Protein AF-F1C7C8-F1 (afdb_monomer)

Foldseek 3Di:
DQDFLVVVLVVLVVVLVVLLVVCVVLVNNVLSVLLVVLVVVLSVLSVVLLVVQCVLVVNDGRVVPRDPCCVSPVPSVVSNVLSVCLSVQPPPHSNVVRVVVSVVSVCPDPVND

Sequence (113 aa):
PKMTLKKIVAFSTSSQLGLIMVTIGLNQPQLAFLHICTHAFFKAILFLCSGSIIHSLNDEQDIRKIGGIHHLTPFTSSCLTIGSLALTGTPFLAGFFSKDAIIEALNTSHLNA

Mean predicted aligned error: 5.01 Å

Structure (mmCIF, N/CA/C/O backbone):
data_AF-F1C7C8-F1
#
_entry.id   AF-F1C7C8-F1
#
loop_
_atom_site.group_PDB
_atom_site.id
_atom_site.type_symbol
_atom_site.label_atom_id
_atom_site.label_alt_id
_atom_site.label_comp_id
_atom_site.label_asym_id
_atom_site.label_entity_id
_atom_site.label_seq_id
_atom_site.pdbx_PDB_ins_code
_atom_site.Cartn_x
_atom_site.Cartn_y
_atom_site.Cartn_z
_atom_site.occupancy
_atom_site.B_iso_or_equiv
_atom_site.auth_seq_id
_atom_site.auth_comp_id
_atom_site.auth_asym_id
_atom_site.auth_atom_id
_atom_site.pdbx_PDB_model_num
ATOM 1 N N . PRO A 1 1 ? 8.761 2.089 22.278 1.00 54.47 1 PRO A N 1
ATOM 2 C CA . PRO A 1 1 ? 8.097 3.175 21.505 1.00 54.47 1 PRO A CA 1
ATOM 3 C C . PRO A 1 1 ? 6.612 2.826 21.304 1.00 54.47 1 PRO A C 1
ATOM 5 O O . PRO A 1 1 ? 6.325 1.672 21.007 1.00 54.47 1 PRO A O 1
ATOM 8 N N . LYS A 1 2 ? 5.667 3.760 21.508 1.00 68.31 2 LYS A N 1
ATOM 9 C CA . LYS A 1 2 ? 4.230 3.488 21.283 1.00 68.31 2 LYS A CA 1
ATOM 10 C C . LYS A 1 2 ? 3.960 3.336 19.780 1.00 68.31 2 LYS A C 1
ATOM 12 O O . LYS A 1 2 ? 4.221 4.270 19.016 1.00 68.31 2 LYS A O 1
ATOM 17 N N . MET A 1 3 ? 3.471 2.168 19.368 1.00 80.25 3 MET A N 1
ATOM 18 C CA . MET A 1 3 ? 3.128 1.866 17.979 1.00 80.25 3 MET A CA 1
ATOM 19 C C . MET A 1 3 ? 1.680 2.288 17.719 1.00 80.25 3 MET A C 1
ATOM 21 O O . MET A 1 3 ? 0.765 1.783 18.365 1.00 80.25 3 MET A O 1
ATOM 25 N N . THR A 1 4 ? 1.474 3.247 16.812 1.00 88.69 4 THR A N 1
ATOM 26 C CA . THR A 1 4 ? 0.133 3.751 16.486 1.00 88.69 4 THR A CA 1
ATOM 27 C C . THR A 1 4 ? -0.332 3.263 15.125 1.00 88.69 4 THR A C 1
ATOM 29 O O . THR A 1 4 ? 0.480 3.084 14.214 1.00 88.69 4 THR A O 1
ATOM 32 N N . LEU A 1 5 ? -1.647 3.103 14.964 1.00 86.94 5 LEU A N 1
ATOM 33 C CA . LEU A 1 5 ? -2.245 2.631 13.713 1.00 86.94 5 LEU A CA 1
ATOM 34 C C . LEU A 1 5 ? -1.827 3.506 12.514 1.00 86.94 5 LEU A C 1
ATOM 36 O O . LEU A 1 5 ? -1.360 2.995 11.497 1.00 86.94 5 LEU A O 1
ATOM 40 N N . LYS A 1 6 ? -1.879 4.839 12.654 1.00 87.38 6 LYS A N 1
ATOM 41 C CA . LYS A 1 6 ? -1.447 5.780 11.599 1.00 87.38 6 LYS A CA 1
ATOM 42 C C . LYS A 1 6 ? 0.051 5.681 11.287 1.00 87.38 6 LYS A C 1
ATOM 44 O O . LYS A 1 6 ? 0.424 5.810 10.124 1.00 87.38 6 LYS A O 1
ATOM 49 N N . LYS A 1 7 ? 0.910 5.415 12.284 1.00 89.62 7 LYS A N 1
ATOM 50 C CA . LYS A 1 7 ? 2.354 5.220 12.050 1.00 89.62 7 LYS A CA 1
ATOM 51 C C . LYS A 1 7 ? 2.627 3.969 11.221 1.00 89.62 7 LYS A C 1
ATOM 53 O O . LYS A 1 7 ? 3.448 4.033 10.316 1.00 89.62 7 LYS A O 1
ATOM 58 N N . ILE A 1 8 ? 1.923 2.864 11.469 1.00 89.19 8 ILE A N 1
ATOM 59 C CA . ILE A 1 8 ? 2.069 1.633 10.671 1.00 89.19 8 ILE A CA 1
ATOM 60 C C . ILE A 1 8 ? 1.683 1.884 9.207 1.00 89.19 8 ILE A C 1
ATOM 62 O O . ILE A 1 8 ? 2.413 1.504 8.285 1.00 89.19 8 ILE A O 1
ATOM 66 N N . VAL A 1 9 ? 0.561 2.572 8.972 1.00 89.81 9 VAL A N 1
ATOM 67 C CA . VAL A 1 9 ? 0.130 2.918 7.608 1.00 89.81 9 VAL A CA 1
ATOM 68 C C . VAL A 1 9 ? 1.140 3.860 6.933 1.00 89.81 9 VAL A C 1
ATOM 70 O O . VAL A 1 9 ? 1.436 3.687 5.751 1.00 89.81 9 VAL A O 1
ATOM 73 N N . ALA A 1 10 ? 1.737 4.798 7.672 1.00 89.94 10 ALA A N 1
ATOM 74 C CA . ALA A 1 10 ? 2.779 5.684 7.149 1.00 89.94 10 ALA A CA 1
ATOM 75 C C . ALA A 1 10 ? 4.080 4.936 6.797 1.00 89.94 10 ALA A C 1
ATOM 77 O O . ALA A 1 10 ? 4.613 5.116 5.702 1.00 89.94 10 ALA A O 1
ATOM 78 N N . PHE A 1 11 ? 4.568 4.044 7.665 1.00 91.94 11 PHE A N 1
ATOM 79 C CA . PHE A 1 11 ? 5.771 3.250 7.382 1.00 91.94 11 PHE A CA 1
ATOM 80 C C . PHE A 1 11 ? 5.591 2.331 6.175 1.00 91.94 11 PHE A C 1
ATOM 82 O O . PHE A 1 11 ? 6.493 2.214 5.349 1.00 91.94 11 PHE A O 1
ATOM 89 N N . SER A 1 12 ? 4.404 1.748 6.006 1.00 92.06 12 SER A N 1
ATOM 90 C CA . SER A 1 12 ? 4.118 0.966 4.803 1.00 92.06 12 SER A CA 1
ATOM 91 C C . SER A 1 12 ? 4.045 1.829 3.536 1.00 92.06 12 SER A C 1
ATOM 93 O O . SER A 1 12 ? 4.232 1.296 2.454 1.00 92.06 12 SER A O 1
ATOM 95 N N . THR A 1 13 ? 3.785 3.141 3.624 1.00 91.75 13 THR A N 1
ATOM 96 C CA . THR A 1 13 ? 3.889 4.053 2.465 1.00 91.75 13 THR A CA 1
ATOM 97 C C . THR A 1 13 ? 5.349 4.297 2.112 1.00 91.75 13 THR A C 1
ATOM 99 O O . THR A 1 13 ? 5.717 4.198 0.948 1.00 91.75 13 THR A O 1
ATOM 102 N N . SER A 1 14 ? 6.189 4.549 3.118 1.00 92.31 14 SER A N 1
ATOM 103 C CA . SER A 1 14 ? 7.635 4.709 2.927 1.00 92.31 14 SER A CA 1
ATOM 104 C C . SER A 1 14 ? 8.257 3.482 2.246 1.00 92.31 14 SER A C 1
ATOM 106 O O . SER A 1 14 ? 8.990 3.613 1.271 1.00 92.31 14 SER A O 1
ATOM 108 N N . SER A 1 15 ? 7.877 2.275 2.682 1.00 93.12 15 SER A N 1
ATOM 109 C CA . SER A 1 15 ? 8.348 1.027 2.068 1.00 93.12 15 SER A CA 1
ATOM 110 C C . SER A 1 15 ? 7.938 0.881 0.594 1.00 93.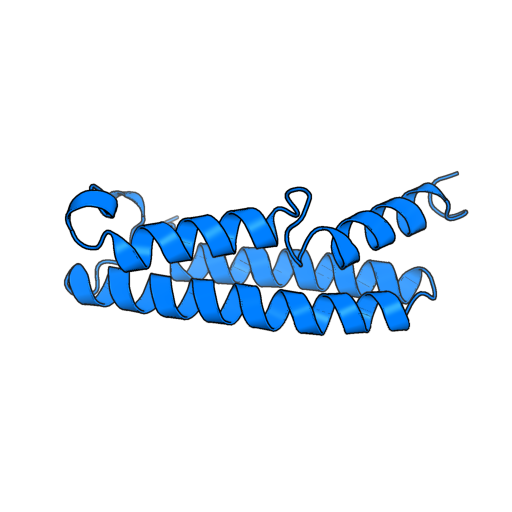12 15 SER A C 1
ATOM 112 O O . SER A 1 15 ? 8.777 0.518 -0.227 1.00 93.12 15 SER A O 1
ATOM 114 N N . GLN A 1 16 ? 6.690 1.205 0.233 1.00 92.12 16 GLN A N 1
ATOM 115 C CA . GLN A 1 16 ? 6.219 1.110 -1.158 1.00 92.12 16 GLN A CA 1
ATOM 116 C C . GLN A 1 16 ? 6.818 2.204 -2.051 1.00 92.12 16 GLN A C 1
ATOM 118 O O . GLN A 1 16 ? 7.127 1.952 -3.211 1.00 92.12 16 GLN A O 1
ATOM 123 N N . LEU A 1 17 ? 7.065 3.401 -1.511 1.00 92.75 17 LEU A N 1
ATOM 124 C CA . LEU A 1 17 ? 7.824 4.439 -2.217 1.00 92.75 17 LEU A CA 1
ATOM 125 C C . LEU A 1 17 ? 9.265 3.995 -2.501 1.00 92.75 17 LEU A C 1
ATOM 127 O O . LEU A 1 17 ? 9.776 4.268 -3.584 1.00 92.75 17 LEU A O 1
ATOM 131 N N . GLY A 1 18 ? 9.892 3.259 -1.578 1.00 93.44 18 GLY A N 1
ATOM 132 C CA . GLY A 1 18 ? 11.182 2.611 -1.822 1.00 93.44 18 GLY A CA 1
ATOM 133 C C . GLY A 1 18 ? 11.130 1.645 -3.010 1.00 93.44 18 GLY A C 1
ATOM 134 O O . GLY A 1 18 ? 11.978 1.720 -3.894 1.00 93.44 18 GLY A O 1
ATOM 135 N N . LEU A 1 19 ? 10.094 0.801 -3.087 1.00 91.50 19 LEU A N 1
ATOM 136 C CA . LEU A 1 19 ? 9.887 -0.117 -4.214 1.00 91.50 19 LEU A CA 1
ATOM 137 C C . LEU A 1 19 ? 9.681 0.629 -5.547 1.00 91.50 19 LEU A C 1
ATOM 139 O O . LEU A 1 19 ? 10.257 0.256 -6.570 1.00 91.50 19 LEU A O 1
ATOM 143 N N . ILE A 1 20 ? 8.903 1.713 -5.536 1.00 93.94 20 ILE A N 1
ATOM 144 C CA . ILE A 1 20 ? 8.692 2.576 -6.709 1.00 93.94 20 ILE A CA 1
ATOM 145 C C . ILE A 1 20 ? 10.023 3.181 -7.175 1.00 93.94 20 ILE A C 1
ATOM 147 O O . ILE A 1 20 ? 10.324 3.145 -8.366 1.00 93.94 20 ILE A O 1
ATOM 151 N N . MET A 1 21 ? 10.845 3.685 -6.249 1.00 93.06 21 MET A N 1
ATOM 152 C CA . MET A 1 21 ? 12.159 4.251 -6.571 1.00 93.06 21 MET A CA 1
ATOM 153 C C . MET A 1 21 ? 13.093 3.205 -7.190 1.00 93.06 21 MET A C 1
ATOM 155 O O . MET A 1 21 ? 13.759 3.478 -8.186 1.00 93.06 21 MET A O 1
ATOM 159 N N . VAL A 1 22 ? 13.097 1.991 -6.639 1.00 90.88 22 VAL A N 1
ATOM 160 C CA . VAL A 1 22 ? 13.852 0.858 -7.187 1.00 90.88 22 VAL A CA 1
ATOM 161 C C . VAL A 1 22 ? 13.395 0.535 -8.615 1.00 90.88 22 VAL A C 1
ATOM 163 O O . VAL A 1 22 ? 14.226 0.382 -9.504 1.00 90.88 22 VAL A O 1
ATOM 166 N N . THR A 1 23 ? 12.085 0.526 -8.870 1.00 90.88 23 THR A N 1
ATOM 167 C CA . THR A 1 23 ? 11.513 0.264 -10.205 1.00 90.88 23 THR A CA 1
ATOM 168 C C . THR A 1 23 ? 11.938 1.315 -11.237 1.00 90.88 23 THR A C 1
ATOM 170 O O . THR A 1 23 ? 12.238 0.987 -12.385 1.00 90.88 23 THR A O 1
ATOM 173 N N . ILE A 1 24 ? 12.009 2.588 -10.832 1.00 91.56 24 ILE A N 1
ATOM 174 C CA . ILE A 1 24 ? 12.536 3.668 -11.680 1.00 91.56 24 ILE A CA 1
ATOM 175 C C . ILE A 1 24 ? 14.024 3.432 -11.978 1.00 91.56 24 ILE A C 1
ATOM 177 O O . ILE A 1 24 ? 14.445 3.591 -13.121 1.00 91.56 24 ILE A O 1
ATOM 181 N N . GLY A 1 25 ? 14.804 2.995 -10.983 1.00 89.62 25 GLY A N 1
ATOM 182 C CA . GLY A 1 25 ? 16.218 2.635 -11.148 1.00 89.62 25 GLY A CA 1
ATOM 183 C C . GLY A 1 25 ? 16.459 1.476 -12.123 1.00 89.62 25 GLY A C 1
ATOM 184 O O . GLY A 1 25 ? 17.484 1.449 -12.796 1.00 89.62 25 GLY A O 1
ATOM 185 N N . LEU A 1 26 ? 15.490 0.568 -12.266 1.00 88.88 26 LEU A N 1
ATOM 186 C CA . LEU A 1 26 ? 15.494 -0.511 -13.264 1.00 88.88 26 LEU A CA 1
ATOM 187 C C . LEU A 1 26 ? 15.061 -0.074 -14.670 1.00 88.88 26 LEU A C 1
ATOM 189 O O . LEU A 1 26 ? 14.884 -0.917 -15.548 1.00 88.88 26 LEU A O 1
ATOM 193 N N . ASN A 1 27 ? 14.866 1.228 -14.895 1.00 89.50 27 ASN A N 1
ATOM 194 C CA . ASN A 1 27 ? 14.382 1.784 -16.156 1.00 89.50 27 ASN A CA 1
ATOM 195 C C . ASN A 1 27 ? 12.976 1.279 -16.555 1.00 89.50 27 ASN A C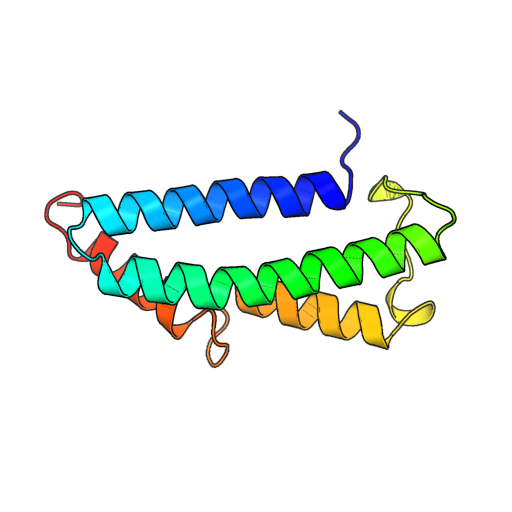 1
ATOM 197 O O . ASN A 1 27 ? 12.670 1.137 -17.737 1.00 89.50 27 ASN A O 1
ATOM 201 N N . GLN A 1 28 ? 12.100 1.033 -15.570 1.00 91.06 28 GLN A N 1
ATOM 202 C CA . GLN A 1 28 ? 10.706 0.602 -15.772 1.00 91.06 28 GLN A CA 1
ATOM 203 C C . GLN A 1 28 ? 9.681 1.648 -15.271 1.00 91.06 28 GLN A C 1
ATOM 205 O O . GLN A 1 28 ? 8.864 1.371 -14.386 1.00 91.06 28 GLN A O 1
ATOM 210 N N . PRO A 1 29 ? 9.664 2.880 -15.819 1.00 90.88 29 PRO A N 1
ATOM 211 C CA . PRO A 1 29 ? 8.822 3.964 -15.303 1.00 90.88 29 PRO A CA 1
ATOM 212 C C . PRO A 1 29 ? 7.314 3.716 -15.476 1.00 90.88 29 PRO A C 1
ATOM 214 O O . PRO A 1 29 ? 6.514 4.202 -14.677 1.00 90.88 29 PRO A O 1
ATOM 217 N N . GLN A 1 30 ? 6.904 2.940 -16.485 1.00 93.06 30 GLN A N 1
ATOM 218 C CA . GLN A 1 30 ? 5.492 2.602 -16.704 1.00 93.06 30 GLN A CA 1
ATOM 219 C C . GLN A 1 30 ? 4.943 1.698 -15.587 1.00 93.06 30 GLN A C 1
ATOM 221 O O . GLN A 1 30 ? 3.845 1.941 -15.082 1.00 93.06 30 GLN A O 1
ATOM 226 N N . LEU A 1 31 ? 5.730 0.709 -15.143 1.00 91.62 31 LEU A N 1
ATOM 227 C CA . LEU A 1 31 ? 5.387 -0.151 -14.005 1.00 91.62 31 LEU A CA 1
ATOM 228 C C . LEU A 1 31 ? 5.348 0.643 -12.695 1.00 91.62 31 LEU A C 1
ATOM 230 O O . LEU A 1 31 ? 4.430 0.468 -11.893 1.00 91.62 31 LEU A O 1
ATOM 234 N N . ALA A 1 32 ? 6.292 1.571 -12.511 1.00 93.62 32 ALA A N 1
ATOM 235 C CA . ALA A 1 32 ? 6.299 2.478 -11.367 1.00 93.62 32 ALA A CA 1
ATOM 236 C C . ALA A 1 32 ? 5.015 3.328 -11.309 1.00 93.62 32 ALA A C 1
ATOM 238 O O . ALA A 1 32 ? 4.395 3.434 -10.251 1.00 93.62 32 ALA A O 1
ATOM 239 N N . PHE A 1 33 ? 4.564 3.876 -12.444 1.00 93.50 33 PHE A N 1
ATOM 240 C CA . PHE A 1 33 ? 3.313 4.634 -12.524 1.00 93.50 33 PHE A CA 1
ATOM 241 C C . PHE A 1 33 ? 2.085 3.775 -12.198 1.00 93.50 33 PHE A C 1
ATOM 243 O O . PHE A 1 33 ? 1.262 4.167 -11.369 1.00 93.50 33 PHE A O 1
ATOM 250 N N . LEU A 1 34 ? 1.989 2.574 -12.778 1.00 93.31 34 LEU A N 1
ATOM 251 C CA . LEU A 1 34 ? 0.911 1.632 -12.470 1.00 93.31 34 LEU A CA 1
ATOM 252 C C . LEU A 1 34 ? 0.854 1.315 -10.966 1.00 93.31 34 LEU A C 1
ATOM 254 O O . LEU A 1 34 ? -0.225 1.298 -10.367 1.00 93.31 34 LEU A O 1
ATOM 258 N N . HIS A 1 35 ? 2.014 1.092 -10.343 1.00 94.50 35 HIS A N 1
ATOM 259 C CA . HIS A 1 35 ? 2.095 0.827 -8.912 1.00 94.50 35 HIS A CA 1
ATOM 260 C C . HIS A 1 35 ? 1.698 2.044 -8.073 1.00 94.50 35 HIS A C 1
ATOM 262 O O . HIS A 1 35 ? 0.969 1.883 -7.101 1.00 94.50 35 HIS A O 1
ATOM 268 N N . ILE A 1 36 ? 2.088 3.264 -8.460 1.00 94.69 36 ILE A N 1
ATOM 269 C CA . ILE A 1 36 ? 1.638 4.498 -7.793 1.00 94.69 36 ILE A CA 1
ATOM 270 C C . ILE A 1 36 ? 0.107 4.587 -7.797 1.00 94.69 36 ILE A C 1
ATOM 272 O O . ILE A 1 36 ? -0.489 4.861 -6.752 1.00 94.69 36 ILE A O 1
ATOM 276 N N . CYS A 1 37 ? -0.536 4.323 -8.939 1.00 93.56 37 CYS A N 1
ATOM 277 C CA . CYS A 1 37 ? -1.991 4.369 -9.058 1.00 93.56 37 CYS A CA 1
ATOM 278 C C . CYS A 1 37 ? -2.673 3.362 -8.123 1.00 93.56 37 CYS A C 1
ATOM 280 O O . CYS A 1 37 ? -3.536 3.745 -7.334 1.00 93.56 37 CYS A O 1
ATOM 282 N N . THR A 1 38 ? -2.279 2.085 -8.166 1.00 92.31 38 THR A N 1
ATOM 283 C CA . THR A 1 38 ? -2.893 1.043 -7.319 1.00 92.31 38 THR A CA 1
ATOM 284 C C . THR A 1 38 ? -2.602 1.273 -5.834 1.00 92.31 38 THR A C 1
ATOM 286 O O . THR A 1 38 ? -3.504 1.191 -4.997 1.00 92.31 38 THR A O 1
ATOM 289 N N . HIS A 1 39 ? -1.371 1.665 -5.503 1.00 93.06 39 HIS A N 1
ATOM 290 C CA . HIS A 1 39 ? -0.947 2.006 -4.150 1.00 93.06 39 HIS A CA 1
ATOM 291 C C . HIS A 1 39 ? -1.767 3.158 -3.551 1.00 93.06 39 HIS A C 1
ATOM 293 O O . HIS A 1 39 ? -2.155 3.079 -2.383 1.00 93.06 39 HIS A O 1
ATOM 299 N N . ALA A 1 40 ? -2.086 4.198 -4.331 1.00 93.06 40 ALA A N 1
ATOM 300 C CA . ALA A 1 40 ? -2.906 5.316 -3.867 1.00 93.06 40 ALA A CA 1
ATOM 301 C C . ALA A 1 40 ? -4.298 4.857 -3.398 1.00 93.06 40 ALA A C 1
ATOM 303 O O . ALA A 1 40 ? -4.739 5.249 -2.314 1.00 93.06 40 ALA A O 1
ATOM 304 N N . PHE A 1 41 ? -4.955 3.966 -4.149 1.00 91.44 41 PHE A N 1
ATOM 305 C CA . PHE A 1 41 ? -6.258 3.415 -3.764 1.00 91.44 41 PHE A CA 1
ATOM 306 C C . PHE A 1 41 ? -6.183 2.585 -2.479 1.00 91.44 41 PHE A C 1
ATOM 308 O O . PHE A 1 41 ? -6.984 2.793 -1.564 1.00 91.44 41 PHE A O 1
ATOM 315 N N . PHE A 1 42 ? -5.198 1.689 -2.353 1.00 90.50 42 PHE A N 1
ATOM 316 C CA . PHE A 1 42 ? -5.055 0.874 -1.139 1.00 90.50 42 PHE A CA 1
ATOM 317 C C . PHE A 1 42 ? -4.757 1.734 0.085 1.00 90.50 42 PHE A C 1
ATOM 319 O O . PHE A 1 42 ? -5.311 1.509 1.161 1.00 90.50 42 PHE A O 1
ATOM 326 N N . LYS A 1 43 ? -3.920 2.762 -0.072 1.00 91.19 43 LYS A N 1
ATOM 327 C CA . LYS A 1 43 ? -3.622 3.694 1.014 1.00 91.19 43 LYS A CA 1
ATOM 328 C C . LYS A 1 43 ? -4.822 4.522 1.423 1.00 91.19 43 LYS A C 1
ATOM 330 O O . LYS A 1 43 ? -5.039 4.660 2.625 1.00 91.19 43 LYS A O 1
ATOM 335 N N . ALA A 1 44 ? -5.614 5.017 0.475 1.00 93.06 44 ALA A N 1
ATOM 336 C CA . ALA A 1 44 ? -6.846 5.732 0.788 1.00 93.06 44 ALA A CA 1
ATOM 337 C C . ALA A 1 44 ? -7.789 4.861 1.634 1.00 93.06 44 ALA A C 1
ATOM 339 O O . ALA A 1 44 ? -8.242 5.299 2.691 1.00 93.06 44 ALA A O 1
ATOM 340 N N . ILE A 1 45 ? -7.991 3.598 1.242 1.00 92.94 45 ILE A N 1
ATOM 341 C CA . ILE A 1 45 ? -8.810 2.637 1.994 1.00 92.94 45 ILE A CA 1
ATOM 342 C C . ILE A 1 45 ? -8.267 2.428 3.415 1.00 92.94 45 ILE A C 1
ATOM 344 O O . ILE A 1 45 ? -9.020 2.534 4.384 1.00 92.94 45 ILE A O 1
ATOM 348 N N . LEU A 1 46 ? -6.963 2.176 3.566 1.00 91.94 46 LEU A N 1
ATOM 349 C CA . LEU A 1 46 ? -6.346 1.931 4.874 1.00 91.94 46 LEU A CA 1
ATOM 350 C C . LEU A 1 46 ? -6.414 3.158 5.796 1.00 91.94 46 LEU A C 1
ATOM 352 O O . LEU A 1 46 ? -6.665 3.004 6.991 1.00 91.94 46 LEU A O 1
ATOM 356 N N . PHE A 1 47 ? -6.221 4.371 5.268 1.00 93.31 47 PHE A N 1
ATOM 357 C CA . PHE A 1 47 ? -6.333 5.600 6.057 1.00 93.31 47 PHE A CA 1
ATOM 358 C C . PHE A 1 47 ? -7.776 5.904 6.466 1.00 93.31 47 PHE A C 1
ATOM 360 O O . PHE A 1 47 ? -7.996 6.294 7.612 1.00 93.31 47 PHE A O 1
ATOM 367 N N . LEU A 1 48 ? -8.751 5.677 5.581 1.00 93.06 48 LEU A N 1
ATOM 368 C CA . LEU A 1 48 ? -10.172 5.837 5.900 1.00 93.06 48 LEU A CA 1
ATOM 369 C C . LEU A 1 48 ? -10.627 4.821 6.956 1.00 93.06 48 LEU A C 1
ATOM 371 O O . LEU A 1 48 ? -11.237 5.204 7.954 1.00 93.06 48 LEU A O 1
ATOM 375 N N . CYS A 1 49 ? -10.264 3.544 6.799 1.00 92.06 49 CYS A N 1
ATOM 376 C CA . CYS A 1 49 ? -10.587 2.506 7.782 1.00 92.06 49 CYS A CA 1
ATOM 377 C C . CYS A 1 49 ? -9.918 2.797 9.132 1.00 92.06 49 CYS A C 1
ATOM 379 O O . CYS A 1 49 ? -10.575 2.738 10.169 1.00 92.06 49 CYS A O 1
ATOM 381 N N . SER A 1 50 ? -8.642 3.193 9.125 1.00 90.56 50 SER A N 1
ATOM 382 C CA . SER A 1 50 ? -7.912 3.613 10.326 1.00 90.56 50 SER A CA 1
ATOM 383 C C . SER A 1 50 ? -8.596 4.785 11.035 1.00 90.56 50 SER A C 1
ATOM 385 O O . SER A 1 50 ? -8.814 4.720 12.242 1.00 90.56 50 SER A O 1
ATOM 387 N N . GLY A 1 51 ? -9.021 5.811 10.290 1.00 90.75 51 GLY A N 1
ATOM 388 C CA . GLY A 1 51 ? -9.783 6.938 10.830 1.00 90.75 51 GLY A CA 1
ATOM 389 C C . GLY A 1 51 ? -11.103 6.507 11.470 1.00 90.75 51 GLY A C 1
ATOM 390 O O . GLY A 1 51 ? -11.397 6.924 12.587 1.00 90.75 51 GLY A O 1
ATOM 391 N N . SER A 1 52 ? -11.852 5.613 10.817 1.00 91.62 52 SER A N 1
ATOM 392 C CA . SER A 1 52 ? -13.110 5.088 11.366 1.00 91.62 52 SER A CA 1
ATOM 393 C C . SER A 1 52 ? -12.910 4.304 12.670 1.00 91.62 52 SER A C 1
ATOM 395 O O . SER A 1 52 ? -13.697 4.454 13.601 1.00 91.62 52 SER A O 1
ATOM 397 N N . ILE A 1 53 ? -11.831 3.516 12.770 1.00 91.12 53 ILE A N 1
ATOM 398 C CA . ILE A 1 53 ? -11.503 2.720 13.961 1.00 91.12 53 ILE A CA 1
ATOM 399 C C . ILE A 1 53 ? -11.093 3.639 15.112 1.00 91.12 53 ILE A C 1
ATOM 401 O O . ILE A 1 53 ? -11.589 3.481 16.221 1.00 91.12 53 ILE A O 1
ATOM 405 N N . ILE A 1 54 ? -10.228 4.621 14.845 1.00 90.56 54 ILE A N 1
ATOM 406 C CA . ILE A 1 54 ? -9.767 5.588 15.852 1.00 90.56 54 ILE A CA 1
ATOM 407 C C . ILE A 1 54 ? -10.952 6.392 16.397 1.00 90.56 54 ILE A C 1
ATOM 409 O O . ILE A 1 54 ? -11.088 6.538 17.608 1.00 90.56 54 ILE A O 1
ATOM 413 N N . HIS A 1 55 ? -11.843 6.852 15.517 1.00 90.62 55 HIS A N 1
ATOM 414 C CA . HIS A 1 55 ? -13.035 7.588 15.930 1.00 90.62 55 HIS A CA 1
ATOM 415 C C . HIS A 1 55 ? -13.989 6.720 16.765 1.00 90.62 55 HIS A C 1
ATOM 417 O O . HIS A 1 55 ? -14.497 7.168 17.786 1.00 90.62 55 HIS A O 1
ATOM 423 N N . SER A 1 56 ? -14.170 5.450 16.385 1.00 87.69 56 SER A N 1
ATOM 424 C CA . SER A 1 56 ? -15.027 4.505 17.120 1.00 87.69 56 SER A CA 1
ATOM 425 C C . SER A 1 56 ? -14.473 4.123 18.501 1.00 87.69 56 SER A C 1
ATOM 427 O O . SER A 1 56 ? -15.219 3.637 19.347 1.00 87.69 56 SER A O 1
ATOM 429 N N . LEU A 1 57 ? -13.173 4.327 18.734 1.00 88.56 57 LEU A N 1
ATOM 430 C CA . LEU A 1 57 ? -12.473 4.006 19.982 1.00 88.56 57 LEU A CA 1
ATOM 431 C C . LEU A 1 57 ? -12.106 5.258 20.797 1.00 88.56 57 LEU A C 1
ATOM 433 O O . LEU A 1 57 ? -11.169 5.210 21.592 1.00 88.56 57 LEU A O 1
ATOM 437 N N . ASN A 1 58 ? -12.830 6.370 20.618 1.00 89.75 58 ASN A N 1
ATOM 438 C CA . ASN A 1 58 ? -12.599 7.636 21.329 1.00 89.75 58 ASN A CA 1
ATOM 439 C C . ASN A 1 58 ? -11.144 8.134 21.220 1.00 89.75 58 ASN A C 1
ATOM 441 O O . ASN A 1 58 ? -10.491 8.417 22.222 1.00 89.75 58 ASN A O 1
ATOM 445 N N . ASP A 1 59 ? -10.623 8.202 19.993 1.00 87.81 59 ASP A N 1
ATOM 446 C CA . ASP A 1 59 ? -9.277 8.687 19.664 1.00 87.81 59 ASP A CA 1
ATOM 447 C C . ASP A 1 59 ? -8.106 7.831 20.192 1.00 87.81 59 ASP A C 1
ATOM 449 O O . ASP A 1 59 ? -6.939 8.240 20.119 1.00 87.81 59 ASP A O 1
ATOM 453 N N . GLU A 1 60 ? -8.364 6.598 20.642 1.00 89.31 60 GLU A N 1
ATOM 454 C CA . GLU A 1 60 ? -7.307 5.639 20.968 1.00 89.31 60 GLU A CA 1
ATOM 455 C C . GLU A 1 60 ? -6.600 5.142 19.696 1.00 89.31 60 GLU A C 1
ATOM 457 O O . GLU A 1 60 ? -7.178 4.511 18.810 1.00 89.31 60 GLU A O 1
ATOM 462 N N . GLN A 1 61 ? -5.299 5.426 19.609 1.00 88.56 61 GLN A N 1
ATOM 463 C CA . GLN A 1 61 ? -4.468 5.092 18.444 1.00 88.56 61 GLN A CA 1
ATOM 464 C C . GLN A 1 61 ? -3.450 3.978 18.710 1.00 88.56 61 GLN A C 1
ATOM 466 O O . GLN A 1 61 ? -2.804 3.515 17.765 1.00 88.56 6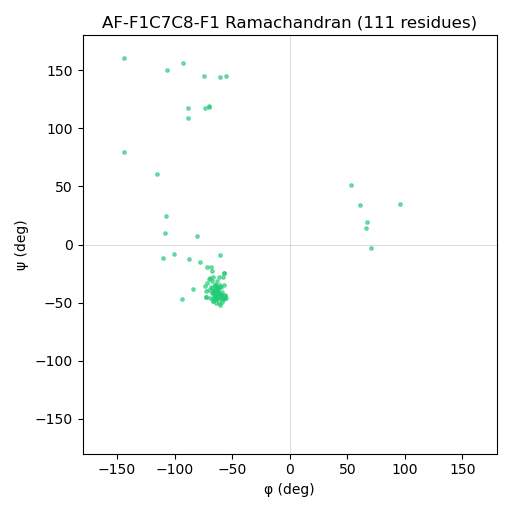1 GLN A O 1
ATOM 471 N N . ASP A 1 62 ? -3.242 3.592 19.972 1.00 89.69 62 ASP A N 1
ATOM 472 C CA . ASP A 1 62 ? -2.280 2.554 20.355 1.00 89.69 62 ASP A CA 1
ATOM 473 C C . ASP A 1 62 ? -2.827 1.179 19.976 1.00 89.69 62 ASP A C 1
ATOM 475 O O . ASP A 1 62 ? -3.837 0.738 20.521 1.00 89.69 62 ASP A O 1
ATOM 479 N N . ILE A 1 63 ? -2.135 0.477 19.076 1.00 87.56 63 ILE A N 1
ATOM 480 C CA . ILE A 1 63 ? -2.593 -0.817 18.551 1.00 87.56 63 ILE A CA 1
ATOM 481 C C . ILE A 1 63 ? -2.829 -1.864 19.641 1.00 87.56 63 ILE A C 1
ATOM 483 O O . ILE A 1 63 ? -3.616 -2.779 19.449 1.00 87.56 63 ILE A O 1
ATOM 487 N N . ARG A 1 64 ? -2.174 -1.727 20.799 1.00 88.94 64 ARG A N 1
ATOM 488 C CA . ARG A 1 64 ? -2.292 -2.672 21.916 1.00 88.94 64 ARG A CA 1
ATOM 489 C C . ARG A 1 64 ? -3.640 -2.575 22.627 1.00 88.94 64 ARG A C 1
ATOM 491 O O . ARG A 1 64 ? -4.010 -3.495 23.343 1.00 88.94 64 ARG A O 1
ATOM 498 N N . LYS A 1 65 ? -4.344 -1.456 22.448 1.00 84.31 65 LYS A N 1
ATOM 499 C CA . LYS A 1 65 ? -5.689 -1.215 22.981 1.00 84.31 65 LYS A CA 1
ATOM 500 C C . LYS A 1 65 ? -6.785 -1.417 21.933 1.00 84.31 65 LYS A C 1
ATOM 502 O O . LYS A 1 65 ? -7.961 -1.384 22.274 1.00 84.31 65 LYS A O 1
ATOM 507 N N . ILE A 1 66 ? -6.412 -1.614 20.669 1.00 85.81 66 ILE A N 1
ATOM 508 C CA . ILE A 1 66 ? -7.351 -1.851 19.576 1.00 85.81 66 ILE A CA 1
ATOM 509 C C . ILE A 1 66 ? -7.610 -3.362 19.506 1.00 85.81 66 ILE A C 1
ATOM 511 O O . ILE A 1 66 ? -6.743 -4.131 19.100 1.00 85.81 66 ILE A O 1
ATOM 515 N N . GLY A 1 67 ? -8.809 -3.792 19.899 1.00 84.00 67 GLY A N 1
ATOM 516 C CA . GLY A 1 67 ? -9.235 -5.193 19.869 1.00 84.00 67 GLY A CA 1
ATOM 517 C C . GLY A 1 67 ? -10.712 -5.326 19.500 1.00 84.00 67 GLY A C 1
ATOM 518 O O . GLY A 1 67 ? -11.466 -4.362 19.584 1.00 84.00 67 GLY A O 1
ATOM 519 N N . GLY A 1 68 ? -11.130 -6.512 19.047 1.00 83.06 68 GLY A N 1
ATOM 520 C CA . GLY A 1 68 ? -12.548 -6.797 18.771 1.00 83.06 68 GLY A CA 1
ATOM 521 C C . GLY A 1 68 ? -13.170 -6.016 17.602 1.00 83.06 68 GLY A C 1
ATOM 522 O O . GLY A 1 68 ? -14.393 -5.934 17.508 1.00 83.06 68 GLY A O 1
ATOM 523 N N . ILE A 1 69 ? -12.356 -5.470 16.690 1.00 84.12 69 ILE A N 1
ATOM 524 C CA . ILE A 1 69 ? -12.803 -4.589 15.591 1.00 84.12 69 ILE A CA 1
ATOM 525 C C . ILE A 1 69 ? -13.852 -5.265 14.693 1.00 84.12 69 ILE A C 1
ATOM 527 O O . ILE A 1 69 ? -14.784 -4.613 14.236 1.00 84.12 69 ILE A O 1
ATOM 531 N N . HIS A 1 70 ? -13.743 -6.580 14.477 1.00 83.00 70 HIS A N 1
ATOM 532 C CA . HIS A 1 70 ? -14.702 -7.334 13.665 1.00 83.00 70 HIS A CA 1
ATOM 533 C C . HIS A 1 70 ? -16.120 -7.335 14.264 1.00 83.00 70 HIS A C 1
ATOM 535 O O . HIS A 1 70 ? -17.096 -7.362 13.523 1.00 83.00 70 HIS A O 1
ATOM 541 N N . HIS A 1 71 ? -16.241 -7.287 15.594 1.00 80.56 71 HIS A N 1
ATOM 542 C CA . HIS A 1 71 ? -17.536 -7.221 16.274 1.00 80.56 71 HIS A CA 1
ATOM 543 C C . HIS A 1 71 ? -18.061 -5.782 16.358 1.00 80.56 71 HIS A C 1
ATOM 545 O O . HIS A 1 71 ? -19.257 -5.555 16.208 1.00 80.56 71 HIS A O 1
ATOM 551 N N . LEU A 1 72 ? -17.178 -4.805 16.594 1.00 83.00 72 LEU A N 1
ATOM 552 C CA . LEU A 1 72 ? -17.566 -3.398 16.729 1.00 83.00 72 LEU A CA 1
ATOM 553 C C . LEU A 1 72 ? -17.958 -2.778 15.379 1.00 83.00 72 LEU A C 1
ATOM 555 O O . LEU A 1 72 ? -18.960 -2.077 15.274 1.00 83.00 72 LEU A O 1
ATOM 559 N N . THR A 1 73 ? -17.163 -3.038 14.341 1.00 86.25 73 THR A N 1
ATOM 560 C CA . THR A 1 73 ? -17.306 -2.430 13.016 1.00 86.25 73 THR A CA 1
ATOM 561 C C . THR A 1 73 ? -16.944 -3.448 11.917 1.00 86.25 73 THR A C 1
ATOM 563 O O . THR A 1 73 ? -15.838 -3.411 11.363 1.00 86.25 73 THR A O 1
ATOM 566 N N . PRO A 1 74 ? -17.856 -4.375 11.560 1.00 87.44 74 PRO A N 1
ATOM 567 C CA . PRO A 1 74 ? -17.565 -5.471 10.626 1.00 87.44 74 PRO A CA 1
ATOM 568 C C . PRO A 1 74 ? -17.247 -4.982 9.206 1.00 87.44 74 PRO A C 1
ATOM 570 O O . PRO A 1 74 ? -16.383 -5.541 8.527 1.00 87.44 74 PRO A O 1
ATOM 573 N N . PHE A 1 75 ? -17.895 -3.901 8.761 1.00 89.81 75 PHE A N 1
ATOM 574 C CA . PHE A 1 75 ? -17.664 -3.328 7.434 1.00 89.81 75 PHE A CA 1
ATOM 575 C C . PHE A 1 75 ? -16.254 -2.736 7.296 1.00 89.81 75 PHE A C 1
ATOM 577 O O . PHE A 1 75 ? -15.528 -3.056 6.354 1.00 89.81 75 PHE A O 1
ATOM 584 N N . THR A 1 76 ? -15.831 -1.919 8.263 1.00 91.50 76 THR A N 1
ATOM 585 C CA . THR A 1 76 ? -14.498 -1.298 8.252 1.00 91.50 76 THR A CA 1
ATOM 586 C C . THR A 1 76 ? -13.411 -2.350 8.450 1.00 91.50 76 THR A C 1
ATOM 588 O O . THR A 1 76 ? -12.383 -2.279 7.785 1.00 91.50 76 THR A O 1
ATOM 591 N N . SER A 1 77 ? -13.656 -3.376 9.278 1.00 90.44 77 SER A N 1
ATOM 592 C CA . SER A 1 77 ? -12.749 -4.516 9.440 1.00 90.44 77 SER A CA 1
ATOM 593 C C . SER A 1 77 ? -12.575 -5.290 8.132 1.00 90.44 77 SER A C 1
ATOM 595 O O . SER A 1 77 ? -11.452 -5.628 7.774 1.00 90.44 77 SER A O 1
ATOM 597 N N . SER A 1 78 ? -13.658 -5.553 7.398 1.00 92.31 78 SER A N 1
ATOM 598 C CA . SER A 1 78 ? -13.594 -6.260 6.110 1.00 92.31 78 SER A CA 1
ATOM 599 C C . SER A 1 78 ? -12.822 -5.448 5.069 1.00 92.31 78 SER A C 1
ATOM 601 O O . SER A 1 78 ? -11.926 -5.968 4.407 1.00 92.31 78 SER A O 1
ATOM 603 N N . CYS A 1 79 ? -13.110 -4.148 4.976 1.00 92.38 79 CYS A N 1
ATOM 604 C CA . CYS A 1 79 ? -12.429 -3.234 4.063 1.00 92.38 79 CYS A CA 1
ATOM 605 C C . CYS A 1 79 ? -10.933 -3.078 4.403 1.00 92.38 79 CYS A C 1
ATOM 607 O O . CYS A 1 79 ? -10.085 -3.108 3.510 1.00 92.38 79 CYS A O 1
ATOM 609 N N . LEU A 1 80 ? -10.588 -3.011 5.695 1.00 92.62 80 LEU A N 1
ATOM 610 C CA . LEU A 1 80 ? -9.204 -3.004 6.172 1.00 92.62 80 LEU A CA 1
ATOM 611 C C . LEU A 1 80 ? -8.466 -4.288 5.7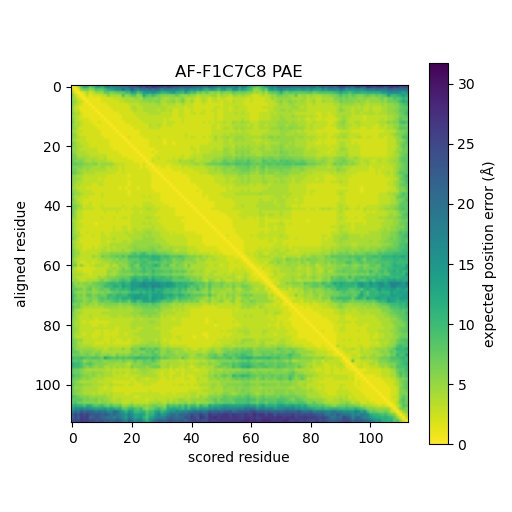67 1.00 92.62 80 LEU A C 1
ATOM 613 O O . LEU A 1 80 ? -7.326 -4.214 5.304 1.00 92.62 80 LEU A O 1
ATOM 617 N N . THR A 1 81 ? -9.109 -5.451 5.902 1.00 91.81 81 THR A N 1
ATOM 618 C CA . THR A 1 81 ? -8.541 -6.740 5.486 1.00 91.81 81 THR A CA 1
ATOM 619 C C . THR A 1 81 ? -8.318 -6.782 3.976 1.00 91.81 81 THR A C 1
ATOM 621 O O . THR A 1 81 ? -7.217 -7.108 3.541 1.00 91.81 81 THR A O 1
ATOM 624 N N . ILE A 1 82 ? -9.303 -6.372 3.170 1.00 92.56 82 ILE A N 1
ATOM 625 C CA . ILE A 1 82 ? -9.179 -6.311 1.704 1.00 92.56 82 ILE A CA 1
ATOM 626 C C . ILE A 1 82 ? -8.041 -5.365 1.293 1.00 92.56 82 ILE A C 1
ATOM 628 O O . ILE A 1 82 ? -7.183 -5.742 0.496 1.00 92.56 82 ILE A O 1
ATOM 632 N N . GLY A 1 83 ? -7.980 -4.164 1.877 1.00 91.56 83 GLY A N 1
ATOM 633 C CA . GLY A 1 83 ? -6.905 -3.203 1.621 1.00 91.56 83 GLY A CA 1
ATOM 634 C C . GLY A 1 83 ? -5.522 -3.735 2.012 1.00 91.56 83 GLY A C 1
ATOM 635 O O . GLY A 1 83 ? -4.544 -3.500 1.302 1.00 91.56 83 GLY A O 1
ATOM 636 N N . SER A 1 84 ? -5.432 -4.500 3.103 1.00 91.75 84 SER A N 1
ATOM 637 C CA . SER A 1 84 ? -4.177 -5.105 3.574 1.00 91.75 84 SER A CA 1
ATOM 638 C C . SER A 1 84 ? -3.719 -6.269 2.687 1.00 91.75 84 SER A C 1
ATOM 640 O O . SER A 1 84 ? -2.529 -6.380 2.379 1.00 91.75 84 SER A O 1
ATOM 642 N N . LEU A 1 85 ? -4.648 -7.111 2.221 1.00 91.88 85 LEU A N 1
ATOM 643 C CA . LEU A 1 85 ? -4.362 -8.189 1.268 1.00 91.88 85 LEU A CA 1
ATOM 644 C C . LEU A 1 85 ? -3.899 -7.616 -0.079 1.00 91.88 85 LEU A C 1
ATOM 646 O O . LEU A 1 85 ? -2.872 -8.034 -0.617 1.00 91.88 85 LEU A O 1
ATOM 650 N N . ALA A 1 86 ? -4.581 -6.578 -0.568 1.00 90.50 86 ALA A N 1
ATOM 651 C CA . ALA A 1 86 ? -4.201 -5.897 -1.798 1.00 90.50 86 ALA A CA 1
ATOM 652 C C . ALA A 1 86 ? -2.802 -5.262 -1.700 1.00 90.50 86 ALA A C 1
ATOM 654 O O . ALA A 1 86 ? -2.002 -5.409 -2.620 1.00 90.50 86 ALA A O 1
ATOM 655 N N . LEU A 1 87 ? -2.457 -4.638 -0.565 1.00 90.06 87 LEU A N 1
ATOM 656 C CA . LEU A 1 87 ? -1.119 -4.077 -0.318 1.00 90.06 87 LEU A CA 1
ATOM 657 C C . LEU A 1 87 ? -0.017 -5.152 -0.251 1.00 90.06 87 LEU A C 1
ATOM 659 O O . LEU A 1 87 ? 1.127 -4.925 -0.667 1.00 90.06 87 LEU A O 1
ATOM 663 N N . THR A 1 88 ? -0.347 -6.327 0.289 1.00 89.19 88 THR A N 1
ATOM 664 C CA . THR A 1 88 ? 0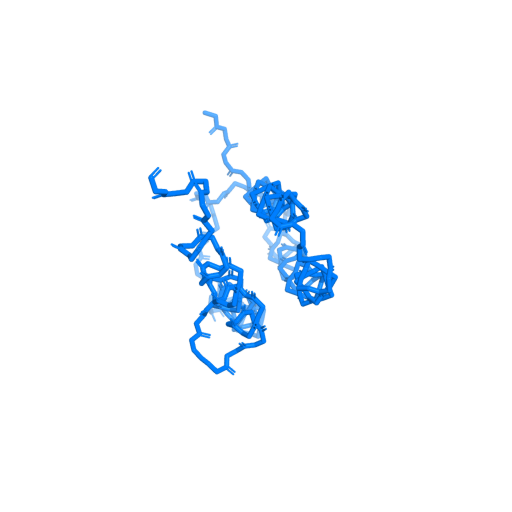.584 -7.462 0.360 1.00 89.19 88 THR A CA 1
ATOM 665 C C . THR A 1 88 ? 0.884 -8.005 -1.039 1.00 89.19 88 THR A C 1
ATOM 667 O O . THR A 1 88 ? 2.026 -8.386 -1.298 1.00 89.19 88 THR A O 1
ATOM 670 N N . GLY A 1 89 ? -0.079 -7.905 -1.959 1.00 86.94 89 GLY A N 1
ATOM 671 C CA . GLY A 1 89 ? 0.038 -8.376 -3.338 1.00 86.94 89 GLY A CA 1
ATOM 672 C C . GLY A 1 89 ? -0.540 -9.775 -3.525 1.00 86.94 89 GLY A C 1
ATOM 673 O O . GLY A 1 89 ? 0.017 -10.564 -4.277 1.00 86.94 89 GLY A O 1
ATOM 674 N N . THR A 1 90 ? -1.621 -10.117 -2.815 1.00 87.81 90 THR A N 1
ATOM 675 C CA . THR A 1 90 ? -2.261 -11.432 -2.972 1.00 87.81 90 THR A CA 1
ATOM 676 C C . THR A 1 90 ? -2.750 -11.646 -4.406 1.00 87.81 90 THR A C 1
ATOM 678 O O . THR A 1 90 ? -3.244 -10.686 -5.013 1.00 87.81 90 THR A O 1
ATOM 681 N N . PRO A 1 91 ? -2.678 -12.883 -4.933 1.00 82.50 91 PRO A N 1
ATOM 682 C CA . PRO A 1 91 ? -3.074 -13.175 -6.305 1.00 82.50 91 PRO A CA 1
ATOM 683 C C . PRO A 1 91 ? -4.517 -12.728 -6.563 1.00 82.50 91 PRO A C 1
ATOM 685 O O . PRO A 1 91 ? -5.364 -12.782 -5.669 1.00 82.50 91 PRO A O 1
ATOM 688 N N . PHE A 1 92 ? -4.777 -12.265 -7.786 1.00 83.44 92 PHE A N 1
ATOM 689 C CA . PHE A 1 92 ? -6.066 -11.735 -8.261 1.00 83.44 92 PHE A CA 1
ATOM 690 C C . PHE A 1 92 ? -6.514 -10.376 -7.697 1.00 83.44 92 PHE A C 1
ATOM 692 O O . PHE A 1 92 ? -7.527 -9.847 -8.153 1.00 83.44 92 PHE A O 1
ATOM 699 N N . LEU A 1 93 ? -5.775 -9.756 -6.770 1.00 88.12 93 LEU A N 1
ATOM 700 C CA . LEU A 1 93 ? -6.022 -8.364 -6.375 1.00 88.12 93 LEU A CA 1
ATOM 701 C C . LEU A 1 93 ? -5.162 -7.389 -7.185 1.00 88.12 93 LEU A C 1
ATOM 703 O O . LEU A 1 93 ? -4.083 -7.727 -7.662 1.00 88.12 93 LEU A O 1
ATOM 707 N N . ALA A 1 94 ? -5.607 -6.134 -7.289 1.00 84.25 94 ALA A N 1
ATOM 708 C CA . ALA A 1 94 ? -4.938 -5.105 -8.092 1.00 84.25 94 ALA A CA 1
ATOM 709 C C . ALA A 1 94 ? -3.458 -4.858 -7.710 1.00 84.25 94 ALA A C 1
ATOM 711 O O . ALA 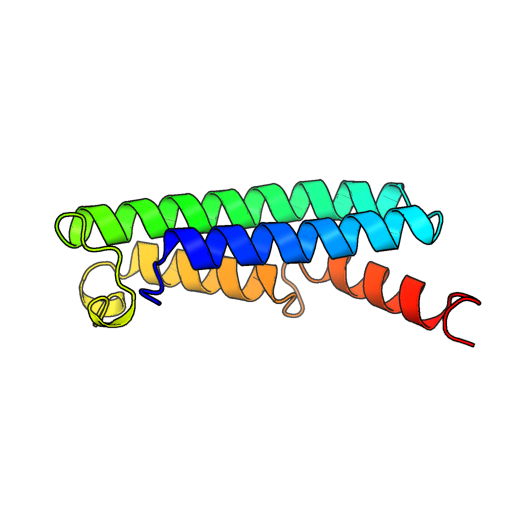A 1 94 ? -2.667 -4.427 -8.546 1.00 84.25 94 ALA A O 1
ATOM 712 N N . GLY A 1 95 ? -3.056 -5.164 -6.469 1.00 85.12 95 GLY A N 1
ATOM 713 C CA . GLY A 1 95 ? -1.662 -5.051 -6.036 1.00 85.12 95 GLY A CA 1
ATOM 714 C C . GLY A 1 95 ? -0.738 -6.094 -6.662 1.00 85.12 95 GLY A C 1
ATOM 715 O O . GLY A 1 95 ? 0.426 -5.787 -6.897 1.00 85.12 95 GLY A O 1
ATOM 716 N N . PHE A 1 96 ? -1.255 -7.280 -6.996 1.00 89.62 96 PHE A N 1
ATOM 717 C CA . PHE A 1 96 ? -0.489 -8.349 -7.637 1.00 89.62 96 PHE A CA 1
ATOM 718 C C . PHE A 1 96 ? 0.041 -7.913 -9.007 1.00 89.62 96 PHE A C 1
ATOM 720 O O . PHE A 1 96 ? 1.243 -7.953 -9.234 1.00 89.62 96 PHE A O 1
ATOM 727 N N . PHE A 1 97 ? -0.824 -7.366 -9.868 1.00 88.06 97 PHE A N 1
ATOM 728 C CA . PHE A 1 97 ? -0.463 -6.986 -11.242 1.00 88.06 97 PHE A CA 1
ATOM 729 C C . PHE A 1 97 ? 0.684 -5.976 -11.349 1.00 88.06 97 PHE A C 1
ATOM 731 O O . PHE A 1 97 ? 1.389 -5.957 -12.350 1.00 88.06 97 PHE A O 1
ATOM 738 N N . SER A 1 98 ? 0.866 -5.121 -10.340 1.00 89.12 98 SER A N 1
ATOM 739 C CA . SER A 1 98 ? 1.985 -4.174 -10.323 1.00 89.12 98 SER A CA 1
ATOM 740 C C . SER A 1 98 ? 3.190 -4.724 -9.566 1.00 89.12 98 SER A C 1
ATOM 742 O O . SER A 1 98 ? 4.312 -4.640 -10.049 1.00 89.12 98 SER A O 1
ATOM 744 N N . LYS A 1 99 ? 2.973 -5.292 -8.376 1.00 88.38 99 LYS A N 1
ATOM 745 C CA . LYS A 1 99 ? 4.054 -5.684 -7.471 1.00 88.38 99 LYS A CA 1
ATOM 746 C C . LYS A 1 99 ? 4.794 -6.933 -7.952 1.00 88.38 99 LYS A C 1
ATOM 748 O O . 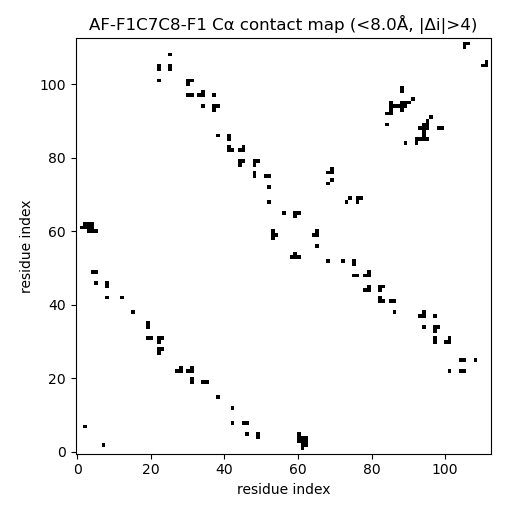LYS A 1 99 ? 6.006 -6.990 -7.788 1.00 88.38 99 LYS A O 1
ATOM 753 N N . ASP A 1 100 ? 4.090 -7.884 -8.561 1.00 91.69 100 ASP A N 1
ATOM 754 C CA . ASP A 1 100 ? 4.686 -9.108 -9.109 1.00 91.69 100 ASP A CA 1
ATOM 755 C C . ASP A 1 100 ? 5.603 -8.786 -10.298 1.00 91.69 100 ASP A C 1
ATOM 757 O O . ASP A 1 100 ? 6.784 -9.118 -10.275 1.00 91.69 100 ASP A O 1
ATOM 761 N N . ALA A 1 101 ? 5.116 -7.978 -11.247 1.00 87.88 101 ALA A N 1
ATOM 762 C CA . ALA A 1 101 ? 5.904 -7.499 -12.384 1.00 87.88 101 ALA A CA 1
ATOM 763 C C . ALA A 1 101 ? 7.150 -6.694 -11.959 1.00 87.88 101 ALA A C 1
ATOM 765 O O . ALA A 1 101 ? 8.206 -6.799 -12.581 1.00 87.88 101 ALA A O 1
ATOM 766 N N . ILE A 1 102 ? 7.060 -5.903 -10.880 1.00 90.00 102 ILE A N 1
ATOM 767 C CA . ILE A 1 102 ? 8.223 -5.198 -10.318 1.00 90.00 102 ILE A CA 1
ATOM 768 C C . ILE A 1 102 ? 9.257 -6.186 -9.762 1.00 90.00 102 ILE A C 1
ATOM 770 O O . ILE A 1 102 ? 10.455 -6.009 -9.981 1.00 90.00 102 ILE A O 1
ATOM 774 N N . ILE A 1 103 ? 8.817 -7.216 -9.036 1.00 90.06 103 ILE A N 1
ATOM 775 C CA . ILE A 1 103 ? 9.710 -8.233 -8.460 1.00 90.06 103 ILE A CA 1
ATOM 776 C C . ILE A 1 103 ? 10.360 -9.072 -9.569 1.00 90.06 103 ILE A C 1
ATOM 778 O O . ILE A 1 103 ? 11.546 -9.391 -9.487 1.00 90.06 103 ILE A O 1
ATOM 782 N N . GLU A 1 104 ? 9.627 -9.385 -10.633 1.00 88.94 104 GLU A N 1
ATOM 783 C CA . GLU A 1 104 ? 10.171 -10.067 -11.807 1.00 88.94 104 GLU A CA 1
ATOM 784 C C . GLU A 1 104 ? 11.230 -9.212 -12.521 1.00 88.94 104 GLU A C 1
ATOM 786 O O . GLU A 1 104 ? 12.325 -9.699 -12.815 1.00 88.94 104 GLU A O 1
ATOM 791 N N . ALA A 1 105 ? 10.959 -7.917 -12.722 1.00 86.06 105 ALA A N 1
ATOM 792 C CA . ALA A 1 105 ? 11.928 -6.979 -13.289 1.00 86.06 105 ALA A CA 1
ATOM 793 C C . ALA A 1 105 ? 13.190 -6.856 -12.417 1.00 86.06 105 ALA A C 1
ATOM 795 O O . ALA A 1 105 ? 14.296 -6.731 -12.939 1.00 86.06 105 ALA A O 1
ATOM 796 N N . LEU A 1 106 ? 13.044 -6.934 -11.090 1.00 87.06 106 LEU A N 1
ATOM 797 C CA . LEU A 1 106 ? 14.169 -6.961 -10.153 1.00 87.06 106 LEU A CA 1
ATOM 798 C C . LEU A 1 106 ? 15.033 -8.207 -10.336 1.00 87.06 106 LEU A C 1
ATOM 800 O O . LEU A 1 106 ? 16.248 -8.087 -10.498 1.00 87.06 106 LEU A O 1
ATOM 804 N N . ASN A 1 107 ? 14.411 -9.385 -10.360 1.00 86.38 107 ASN A N 1
ATOM 805 C CA . ASN A 1 107 ? 15.118 -10.661 -10.458 1.00 86.38 107 ASN A CA 1
ATOM 806 C C . ASN A 1 107 ? 15.785 -10.888 -11.821 1.00 86.38 107 ASN A C 1
ATOM 808 O O . ASN A 1 107 ? 16.792 -11.584 -11.890 1.00 86.38 107 ASN A O 1
ATOM 812 N N . THR A 1 108 ? 15.236 -10.314 -12.892 1.00 83.25 108 THR A N 1
ATOM 813 C CA . THR A 1 108 ? 15.780 -10.435 -14.257 1.00 83.25 108 THR A CA 1
ATOM 814 C C . THR A 1 108 ? 16.835 -9.376 -14.584 1.00 83.25 108 THR A C 1
ATOM 816 O O . THR A 1 108 ? 17.536 -9.495 -15.589 1.00 83.25 108 THR A O 1
ATOM 819 N N . SER A 1 109 ? 16.972 -8.340 -13.752 1.00 77.69 109 SER A N 1
ATOM 820 C CA . SER A 1 109 ? 17.934 -7.265 -13.984 1.00 77.69 109 SER A CA 1
ATOM 821 C C . SER A 1 109 ? 19.381 -7.680 -13.690 1.00 77.69 109 SER A C 1
ATOM 823 O O . SER A 1 109 ? 19.671 -8.384 -12.725 1.00 77.69 109 SER A O 1
ATOM 825 N N . HIS A 1 110 ? 20.318 -7.142 -14.478 1.00 65.69 110 HIS A N 1
ATOM 826 C CA . HIS A 1 110 ? 21.768 -7.325 -14.309 1.00 65.69 110 HIS A CA 1
ATOM 827 C C . HIS A 1 110 ? 22.330 -6.814 -12.968 1.00 65.69 110 HIS A C 1
ATOM 829 O O . HIS A 1 110 ? 23.498 -7.045 -12.681 1.00 65.69 110 HIS A O 1
ATOM 835 N N . LEU A 1 111 ? 21.532 -6.107 -12.159 1.00 59.00 111 LEU A N 1
ATOM 836 C CA . LEU A 1 111 ? 21.925 -5.655 -10.821 1.00 59.00 111 LEU A CA 1
ATOM 837 C C . LEU A 1 111 ? 21.849 -6.774 -9.769 1.00 59.00 111 LEU A C 1
ATOM 839 O O . LEU A 1 111 ? 22.389 -6.603 -8.680 1.00 59.00 111 LEU A O 1
ATOM 843 N N . ASN A 1 112 ? 21.171 -7.885 -10.078 1.00 54.22 112 ASN A N 1
ATOM 844 C CA . ASN A 1 112 ? 21.009 -9.045 -9.197 1.00 54.22 112 ASN A CA 1
ATOM 845 C C . ASN A 1 112 ? 21.822 -10.278 -9.660 1.00 54.22 112 ASN A C 1
ATOM 847 O O . ASN A 1 112 ? 21.596 -11.376 -9.151 1.00 54.22 112 ASN A O 1
ATOM 851 N N . ALA A 1 113 ? 22.717 -10.103 -10.643 1.00 46.12 113 ALA A N 1
ATOM 852 C CA . ALA A 1 113 ? 23.645 -11.122 -11.147 1.00 46.12 113 ALA A CA 1
ATOM 853 C C . ALA A 1 113 ? 25.039 -10.978 -10.522 1.00 46.12 113 ALA A C 1
ATOM 855 O O . ALA A 1 113 ? 25.469 -9.821 -10.304 1.00 46.12 113 ALA A O 1
#

pLDDT: mean 87.89, std 8.0, range [46.12, 94.69]

Radius of gyration: 16.2 Å; Cα contacts (8 Å, |Δi|>4): 102; chains: 1; bounding box: 41×22×40 Å

Solvent-accessible surface area (backbone atoms only — not comparable to full-atom values): 6224 Å² total; per-residue (Å²): 132,91,59,33,55,69,55,54,58,49,52,55,46,56,53,50,51,51,52,37,52,51,30,44,74,70,74,35,58,68,55,30,51,54,34,53,57,47,49,51,55,35,49,51,47,41,52,52,31,49,49,53,51,23,60,75,52,76,70,53,45,49,52,90,77,64,70,66,49,62,77,78,40,48,66,47,40,51,51,37,49,53,27,50,44,27,71,73,32,43,86,96,32,76,29,20,75,33,53,50,56,49,51,50,54,50,70,73,32,78,87,71,108

Organism: Perca flavescens (NCBI:txid8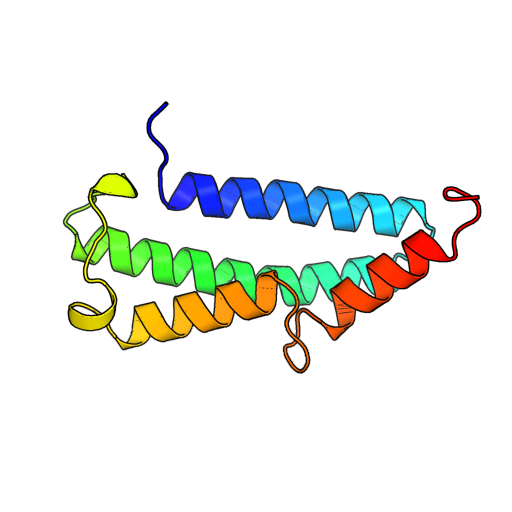167)

InterPro domains:
  IPR001750 NADH:quinone oxidoreductase/Mrp antiporter, transmembrane domain [PF00361] (4-108)
  IPR003945 NADH-quinone oxidoreductase, chain 5-like [PTHR42829] (4-110)

Secondary structure (DSSP, 8-state):
---BHHHHHHHHHHHHHHHHHHHHHTT-HHHHHHHHHHHHHHHHHHHHHHHHHHHHTTT--BGGG---HHHH-HHHHHHHHHHHHHHHT-TTSHHHHHHHHHHHHHHHSGGG-

Nea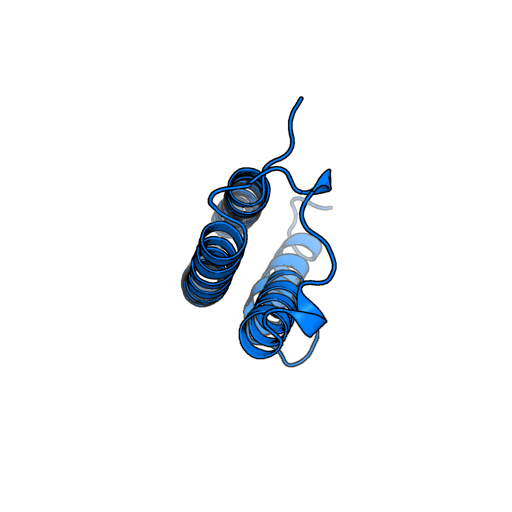rest PDB structures (foldseek):
  7r43-assembly1_L  TM=9.909E-01  e=2.537E-08  Bos taurus
  8q46-assembly1_L  TM=9.909E-01  e=3.314E-08  Bos taurus
  8uev-assembly1_1L  TM=9.852E-01  e=2.978E-08  Sus scrofa
  7r44-assembly1_L  TM=9.903E-01  e=1.018E-07  Bos taurus
  7r4c-assembly1_L  TM=9.911E-01  e=1.074E-07  Bos taurus